Protein AF-A0A850P7S2-F1 (afdb_monomer)

Foldseek 3Di:
DPDDDPLPVPDPCNQQAAFPCVVVDDPVVQVVQCVQQVHGGNVSNVPRDDPDDQDAPAADDPVPDDPPHDYD

pLDDT: mean 87.29, std 13.36, range [42.12, 97.12]

Secondary structure (DSSP, 8-state):
--------TTSTTGGGGSBGGGG---HHHHHHHHHHHTSSBHHHHHTS--S----------GGGPPTT----

Mean predicted aligned error: 8.0 Å

Ra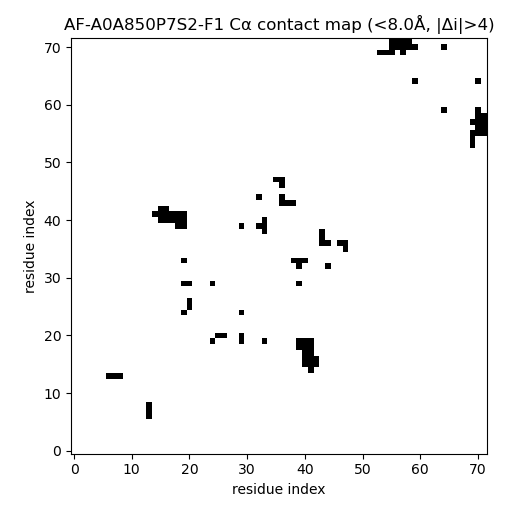dius of gyration: 18.95 Å; Cα contacts (8 Å, |Δi|>4): 53; chains: 1; bounding box: 50×26×46 Å

Sequence (72 aa):
MPSSLPADPESGLAPLFAPIAALGVKPAAERLMARACGGGRVIDLLFHLPDSMIDRRARPALARVVPGGVAT

Structure (mmCIF, N/CA/C/O backbone):
data_AF-A0A850P7S2-F1
#
_entry.id   AF-A0A850P7S2-F1
#
loop_
_atom_site.group_PDB
_atom_site.id
_atom_site.type_symbol
_atom_site.label_atom_id
_atom_site.label_alt_id
_atom_site.label_comp_id
_atom_site.label_asym_id
_atom_site.label_entity_id
_atom_site.label_seq_id
_atom_site.pdbx_PDB_ins_code
_atom_site.Cartn_x
_atom_site.Cartn_y
_atom_site.Cartn_z
_atom_site.occupancy
_atom_site.B_iso_or_equiv
_atom_site.auth_seq_id
_atom_site.auth_comp_id
_atom_site.auth_asym_id
_atom_site.auth_atom_id
_atom_site.pdbx_PDB_model_num
ATOM 1 N N . MET A 1 1 ? -27.765 -0.134 7.781 1.00 42.12 1 MET A N 1
ATOM 2 C CA . MET A 1 1 ? -26.906 -0.172 8.982 1.00 42.12 1 MET A CA 1
ATOM 3 C C . MET A 1 1 ? -25.884 -1.275 8.759 1.00 42.12 1 MET A C 1
ATOM 5 O O . MET A 1 1 ? -26.329 -2.414 8.689 1.00 42.12 1 MET A O 1
ATOM 9 N N . PRO A 1 2 ? -24.581 -1.016 8.540 1.00 51.38 2 PRO A N 1
ATOM 10 C CA . PRO A 1 2 ? -23.630 -2.115 8.519 1.00 51.38 2 PRO A CA 1
ATOM 11 C C . PRO A 1 2 ? -23.483 -2.589 9.966 1.00 51.38 2 PRO A C 1
ATOM 13 O O . PRO A 1 2 ? -22.958 -1.877 10.818 1.00 51.38 2 PRO A O 1
ATOM 16 N N . SER A 1 3 ? -24.062 -3.752 10.248 1.00 52.53 3 SER A N 1
ATOM 17 C CA . SER A 1 3 ? -23.902 -4.480 11.499 1.00 52.53 3 SER A CA 1
ATOM 18 C C . SER A 1 3 ? -22.413 -4.670 11.777 1.00 52.53 3 SER A C 1
ATOM 20 O O . SER A 1 3 ? -21.698 -5.262 10.967 1.00 52.53 3 SER A O 1
ATOM 22 N N . SER A 1 4 ? -21.954 -4.146 12.910 1.00 60.19 4 SER A N 1
ATOM 23 C CA . SER A 1 4 ? -20.647 -4.439 13.485 1.00 60.19 4 SER A CA 1
ATOM 24 C C . SER A 1 4 ? -20.511 -5.951 13.657 1.00 60.19 4 SER A C 1
ATOM 26 O O . SER A 1 4 ? -21.230 -6.544 14.462 1.00 60.19 4 SER A O 1
ATOM 28 N N . LEU A 1 5 ? -19.615 -6.569 12.884 1.00 60.56 5 LEU A N 1
ATOM 29 C CA . LEU A 1 5 ? -19.124 -7.914 13.169 1.00 60.56 5 LEU A CA 1
ATOM 30 C C . LEU A 1 5 ? -18.595 -7.922 14.612 1.00 60.56 5 LEU A C 1
ATOM 32 O O . LEU A 1 5 ? -17.865 -6.991 14.972 1.00 60.56 5 LEU A O 1
ATOM 36 N N . PRO A 1 6 ? -18.954 -8.913 15.443 1.00 53.50 6 PRO A N 1
ATOM 37 C CA . PRO A 1 6 ? -18.306 -9.079 16.729 1.00 53.50 6 PRO A CA 1
ATOM 38 C C . PRO A 1 6 ? -16.826 -9.348 16.446 1.00 53.50 6 PRO A C 1
ATOM 40 O O . PRO A 1 6 ? -16.460 -10.323 15.791 1.00 53.50 6 PRO A O 1
ATOM 43 N N . ALA A 1 7 ? -15.973 -8.403 16.838 1.00 58.44 7 ALA A N 1
ATOM 44 C CA . ALA A 1 7 ? -14.532 -8.577 16.807 1.00 58.44 7 ALA A CA 1
ATOM 45 C C . ALA A 1 7 ? -14.174 -9.5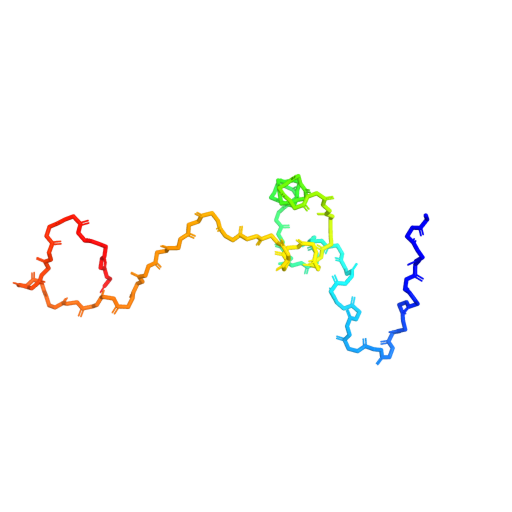14 17.960 1.00 58.44 7 ALA A C 1
ATOM 47 O O . ALA A 1 7 ? -13.700 -9.070 19.002 1.00 58.44 7 ALA A O 1
ATOM 48 N N . ASP A 1 8 ? -14.485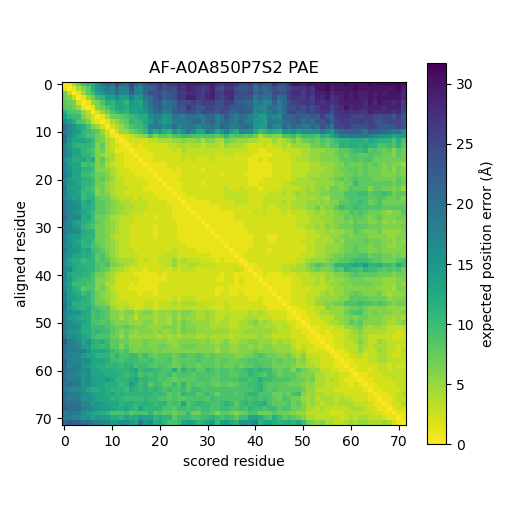 -10.798 17.799 1.00 62.16 8 ASP A N 1
ATOM 49 C CA . ASP A 1 8 ? -14.075 -11.821 18.744 1.00 62.16 8 ASP A CA 1
ATOM 50 C C . ASP A 1 8 ? -12.539 -11.825 18.736 1.00 62.16 8 ASP A C 1
ATOM 52 O O . ASP A 1 8 ? -11.942 -12.114 17.689 1.00 62.16 8 ASP A O 1
ATOM 56 N N . PRO A 1 9 ? -11.873 -11.481 19.854 1.00 58.31 9 PRO A N 1
ATOM 57 C CA . PRO A 1 9 ? -10.412 -11.434 19.913 1.00 58.31 9 PRO A CA 1
ATOM 58 C C . PRO A 1 9 ? -9.775 -12.819 19.705 1.00 58.31 9 PRO A C 1
ATOM 60 O O . PRO A 1 9 ? -8.603 -12.909 19.359 1.00 58.31 9 PRO A O 1
ATOM 63 N N . GLU A 1 10 ? -10.566 -13.885 19.864 1.00 60.56 10 GLU A N 1
ATOM 64 C CA . GLU A 1 10 ? -10.218 -15.286 19.595 1.00 60.56 10 GLU A CA 1
ATOM 65 C C . GLU A 1 10 ? -10.203 -15.622 18.089 1.00 60.56 10 GLU A C 1
ATOM 67 O O . GLU A 1 10 ? -9.659 -16.647 17.677 1.00 60.56 10 GLU A O 1
ATOM 72 N N . SER A 1 11 ? -10.792 -14.774 17.234 1.00 68.69 11 SER A N 1
ATOM 73 C CA . SER A 1 11 ? -10.755 -14.979 15.786 1.00 68.69 11 SER A CA 1
ATOM 74 C C . SER A 1 11 ? -9.443 -14.435 15.207 1.00 68.69 11 SER A C 1
ATOM 76 O O . SER A 1 11 ? -9.102 -13.260 15.362 1.00 68.69 11 SER A O 1
ATOM 78 N N . GLY A 1 12 ? -8.712 -15.261 14.451 1.00 81.56 12 GLY A N 1
ATOM 79 C CA . GLY A 1 12 ? -7.468 -14.857 13.770 1.00 81.56 12 GLY A CA 1
ATOM 80 C C . GLY A 1 12 ? -7.632 -13.749 12.714 1.00 81.56 12 GLY A C 1
ATOM 81 O O . GLY A 1 12 ? -6.663 -13.373 12.060 1.00 81.56 12 GLY A O 1
ATOM 82 N N . LEU A 1 13 ? -8.849 -13.222 12.533 1.00 88.00 13 LEU A N 1
ATOM 83 C CA . LEU A 1 13 ? -9.188 -12.156 11.592 1.00 88.00 13 LEU A CA 1
ATOM 84 C C . LEU A 1 13 ? -9.140 -10.758 12.216 1.00 88.00 13 LEU A C 1
ATOM 86 O O . LEU A 1 13 ? -9.205 -9.776 11.476 1.00 88.00 13 LEU A O 1
ATOM 90 N N . ALA A 1 14 ? -8.991 -10.642 13.541 1.00 88.94 14 ALA A N 1
ATOM 91 C CA . ALA A 1 14 ? -8.921 -9.353 14.231 1.00 88.94 14 ALA A CA 1
ATOM 92 C C . ALA A 1 14 ? -7.946 -8.335 13.580 1.00 88.94 14 ALA A C 1
ATOM 94 O O . ALA A 1 14 ? -8.330 -7.169 13.438 1.00 88.94 14 ALA A O 1
ATOM 95 N N . PRO A 1 15 ? -6.751 -8.726 13.078 1.00 91.50 15 PRO A N 1
ATOM 96 C CA . PRO A 1 15 ? -5.836 -7.788 12.419 1.00 91.50 15 PRO A CA 1
ATOM 97 C C . PRO A 1 15 ? -6.378 -7.144 11.133 1.00 91.50 15 PRO A C 1
ATOM 99 O O . PRO A 1 15 ? -5.956 -6.047 10.780 1.00 91.50 15 PRO A O 1
ATOM 102 N N . LEU A 1 16 ? -7.323 -7.777 10.430 1.00 92.00 16 LEU A N 1
ATOM 103 C CA . LEU A 1 16 ? -7.891 -7.226 9.192 1.00 92.00 16 LEU A CA 1
ATOM 104 C C . LEU A 1 16 ? -8.808 -6.024 9.453 1.00 92.00 16 LEU A C 1
ATOM 106 O O . LEU A 1 16 ? -8.986 -5.171 8.585 1.00 92.00 16 LEU A O 1
ATOM 110 N N . PHE A 1 17 ? -9.370 -5.930 10.655 1.00 92.56 17 PHE A N 1
ATOM 111 C CA . PHE A 1 17 ? -10.237 -4.822 11.052 1.00 92.56 17 PHE A CA 1
ATOM 112 C C . PHE A 1 17 ? -9.478 -3.689 11.752 1.00 92.56 17 PHE A C 1
ATOM 114 O O . PHE A 1 17 ? -10.072 -2.651 12.047 1.00 92.56 17 PHE A O 1
ATOM 121 N N . ALA A 1 18 ? -8.173 -3.864 11.982 1.00 93.50 18 ALA A N 1
ATOM 122 C CA . ALA A 1 18 ? -7.297 -2.833 12.516 1.00 93.50 18 ALA A CA 1
ATOM 123 C C . ALA A 1 18 ? -7.170 -1.638 11.543 1.00 93.50 18 ALA A C 1
ATOM 125 O O . ALA A 1 18 ? -7.352 -1.799 10.328 1.00 93.50 18 ALA A O 1
ATOM 126 N N . PRO A 1 19 ? -6.845 -0.433 12.050 1.00 95.06 19 PRO A N 1
ATOM 127 C CA . PRO A 1 19 ? -6.576 0.727 1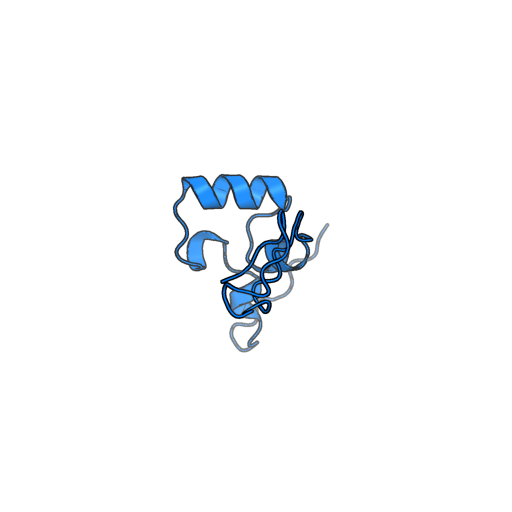1.205 1.00 95.06 19 PRO A CA 1
ATOM 128 C C . PRO A 1 19 ? -5.348 0.497 10.315 1.00 95.06 19 PRO A C 1
ATOM 130 O O . PRO A 1 19 ? -4.414 -0.205 10.702 1.00 95.06 19 PRO A O 1
ATOM 133 N N . ILE A 1 20 ? -5.307 1.149 9.150 1.00 95.75 20 ILE A N 1
ATOM 134 C CA . ILE A 1 20 ? -4.175 1.068 8.207 1.00 95.75 20 ILE A CA 1
ATOM 135 C C . ILE A 1 20 ? -2.844 1.468 8.874 1.00 95.75 20 ILE A C 1
ATOM 137 O O . ILE A 1 20 ? -1.808 0.881 8.557 1.00 95.75 20 ILE A O 1
ATOM 141 N N . ALA A 1 21 ? -2.851 2.398 9.840 1.00 95.50 21 ALA A N 1
ATOM 142 C CA . ALA A 1 21 ? -1.672 2.756 10.639 1.00 95.50 21 ALA A CA 1
ATOM 143 C C . ALA A 1 21 ? -0.962 1.555 11.295 1.00 95.50 21 ALA A C 1
ATOM 145 O O . ALA A 1 21 ? 0.256 1.594 11.476 1.00 95.50 21 ALA A O 1
ATOM 146 N N . ALA A 1 22 ? -1.687 0.473 11.610 1.00 94.75 22 ALA A N 1
ATOM 147 C CA . ALA A 1 22 ? -1.117 -0.740 12.199 1.00 94.75 22 ALA A CA 1
ATOM 148 C C . ALA A 1 22 ? -0.083 -1.430 11.284 1.00 94.75 22 ALA A C 1
ATOM 150 O O . ALA A 1 22 ? 0.744 -2.197 11.768 1.00 94.75 22 ALA A O 1
ATOM 151 N N . LEU A 1 23 ? -0.077 -1.117 9.981 1.00 94.31 23 LEU A N 1
ATOM 152 C CA . LEU A 1 23 ? 0.927 -1.585 9.018 1.00 94.31 23 LEU A CA 1
ATOM 153 C C . LEU A 1 23 ? 2.262 -0.816 9.098 1.00 94.31 23 LEU A C 1
ATOM 155 O O . LEU A 1 23 ? 3.157 -1.060 8.292 1.00 94.31 23 LEU A O 1
ATOM 159 N N . GLY A 1 24 ? 2.411 0.136 10.029 1.00 95.69 24 GLY A N 1
ATOM 160 C CA . GLY A 1 24 ? 3.641 0.923 10.195 1.00 95.69 24 GLY A CA 1
ATOM 161 C C . GLY A 1 24 ? 3.846 1.991 9.114 1.00 95.69 24 GLY A C 1
ATOM 162 O O . GLY A 1 24 ? 4.968 2.436 8.864 1.00 95.69 24 GLY A O 1
ATOM 163 N N . VAL A 1 25 ? 2.767 2.403 8.446 1.00 95.81 25 VAL A N 1
ATOM 164 C CA . VAL A 1 25 ? 2.802 3.433 7.404 1.00 95.81 25 VAL A CA 1
ATOM 165 C C . VAL A 1 25 ? 2.835 4.835 8.015 1.00 95.81 25 VAL A C 1
ATOM 167 O O . VAL A 1 25 ? 2.341 5.080 9.113 1.00 95.81 25 VAL A O 1
ATOM 170 N N . LYS A 1 26 ? 3.401 5.800 7.286 1.00 96.50 26 LYS A N 1
ATOM 171 C CA . LYS A 1 26 ? 3.405 7.205 7.725 1.00 96.50 26 LYS A CA 1
ATOM 172 C C . LYS A 1 26 ? 1.978 7.787 7.692 1.00 96.50 26 LYS A C 1
ATOM 174 O O . LYS A 1 26 ? 1.245 7.478 6.750 1.00 96.50 26 LYS A O 1
ATOM 179 N N . PRO A 1 27 ? 1.619 8.737 8.583 1.00 95.88 27 PRO A N 1
ATOM 180 C CA . PRO A 1 27 ? 0.273 9.334 8.623 1.00 95.88 27 PRO A CA 1
ATOM 181 C C . PRO A 1 27 ? -0.176 9.973 7.298 1.00 95.88 27 PRO A C 1
ATOM 183 O O . PRO A 1 27 ? -1.351 9.964 6.930 1.00 95.88 27 PRO A O 1
ATOM 186 N N . ALA A 1 28 ? 0.773 10.528 6.537 1.00 97.12 28 ALA A N 1
ATOM 187 C CA . ALA A 1 28 ? 0.491 11.076 5.215 1.00 97.12 28 ALA A CA 1
ATOM 188 C C . ALA A 1 28 ? 0.036 9.992 4.223 1.00 97.12 28 ALA A C 1
ATOM 190 O O . ALA A 1 28 ? -0.898 10.226 3.459 1.00 97.12 28 ALA A O 1
ATOM 191 N N . ALA A 1 29 ? 0.672 8.819 4.264 1.00 96.44 29 ALA A N 1
ATOM 192 C CA . ALA A 1 29 ? 0.366 7.695 3.390 1.00 96.44 29 ALA A CA 1
ATOM 193 C C . ALA A 1 29 ? -0.958 7.029 3.788 1.00 96.44 29 ALA A C 1
ATOM 195 O O . ALA A 1 29 ? -1.780 6.760 2.918 1.00 96.44 29 ALA A O 1
ATOM 196 N N . GLU A 1 30 ? -1.204 6.846 5.088 1.00 96.25 30 GLU A N 1
ATOM 197 C CA . GLU A 1 30 ? -2.479 6.339 5.615 1.00 96.25 30 GLU A CA 1
ATOM 198 C C . GLU A 1 30 ? -3.674 7.134 5.076 1.00 96.25 30 GLU A C 1
A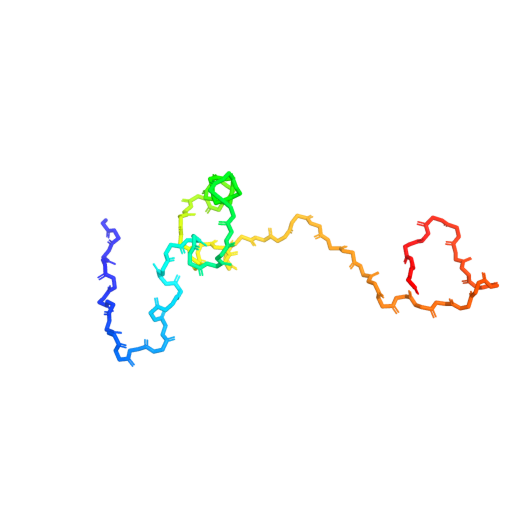TOM 200 O O . GLU A 1 30 ? -4.617 6.559 4.538 1.00 96.25 30 GLU A O 1
ATOM 205 N N . ARG A 1 31 ? -3.604 8.470 5.134 1.00 96.38 31 ARG A N 1
ATOM 206 C CA . ARG A 1 31 ? -4.659 9.347 4.604 1.00 96.38 31 ARG A CA 1
ATOM 207 C C . ARG A 1 31 ? -4.906 9.163 3.109 1.00 96.38 31 ARG A C 1
ATOM 209 O O . ARG A 1 31 ? -6.045 9.300 2.672 1.00 96.38 31 ARG A O 1
ATOM 216 N N . LEU A 1 32 ? -3.861 8.924 2.318 1.00 96.25 32 LEU A N 1
ATOM 217 C CA . LEU A 1 32 ? -4.000 8.695 0.877 1.00 96.25 32 LEU A CA 1
ATOM 218 C C . LEU A 1 32 ? -4.625 7.326 0.602 1.00 96.25 32 LEU A C 1
ATOM 220 O O . LEU A 1 32 ? -5.556 7.242 -0.193 1.00 96.25 32 LEU A O 1
ATOM 224 N N . MET A 1 33 ? -4.176 6.289 1.310 1.00 95.50 33 MET A N 1
ATOM 225 C CA . MET A 1 33 ? -4.728 4.938 1.203 1.00 95.50 33 MET A CA 1
ATOM 226 C C . MET A 1 33 ? -6.202 4.897 1.605 1.00 95.50 33 MET A C 1
ATOM 228 O O . MET A 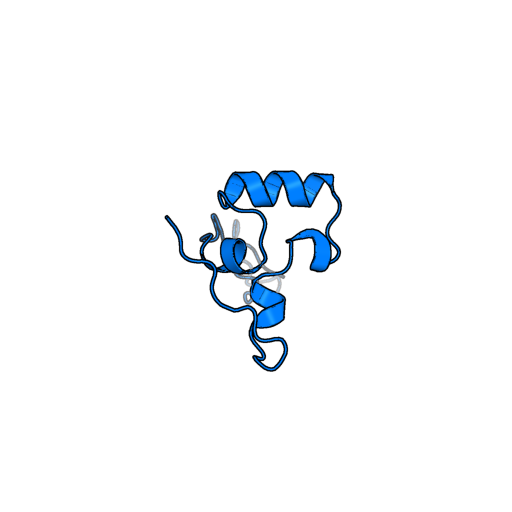1 33 ? -7.016 4.363 0.858 1.00 95.50 33 MET A O 1
ATOM 232 N N . ALA A 1 34 ? -6.571 5.544 2.714 1.00 95.50 34 ALA A N 1
ATOM 233 C CA . ALA A 1 34 ? -7.958 5.595 3.160 1.00 95.50 34 ALA A CA 1
ATOM 234 C C . ALA A 1 34 ? -8.878 6.293 2.147 1.00 95.50 34 ALA A C 1
ATOM 236 O O . ALA A 1 34 ? -10.016 5.880 1.935 1.00 95.50 34 ALA A O 1
ATOM 237 N N . ARG A 1 35 ? -8.368 7.335 1.474 1.00 95.69 35 ARG A N 1
ATOM 238 C CA . ARG A 1 35 ? -9.082 8.012 0.383 1.00 95.69 35 ARG A CA 1
ATOM 239 C C . ARG A 1 35 ? -9.219 7.129 -0.854 1.00 95.69 35 ARG A C 1
ATOM 241 O O . ARG A 1 35 ? -10.287 7.118 -1.449 1.00 95.69 35 ARG A O 1
ATOM 248 N N . ALA A 1 36 ? -8.164 6.408 -1.231 1.00 94.19 36 ALA A N 1
ATOM 249 C CA . ALA A 1 36 ? -8.168 5.526 -2.398 1.00 94.19 36 ALA A CA 1
ATOM 250 C C . ALA A 1 36 ? -9.082 4.302 -2.207 1.00 94.19 36 ALA A C 1
ATOM 252 O O . ALA A 1 36 ? -9.752 3.885 -3.148 1.00 94.19 36 ALA A O 1
ATOM 253 N N . CYS A 1 37 ? -9.141 3.757 -0.989 1.00 94.31 37 CYS A N 1
ATOM 254 C CA . CYS A 1 37 ? -9.918 2.555 -0.672 1.00 94.31 37 CYS A CA 1
ATOM 255 C C . CYS A 1 37 ? -11.357 2.861 -0.220 1.00 94.31 37 CYS A C 1
ATOM 257 O O . CYS A 1 37 ? -12.170 1.950 -0.117 1.00 94.31 37 CYS A O 1
ATOM 259 N N . GLY A 1 38 ? -11.682 4.122 0.093 1.00 93.06 38 GLY A N 1
ATOM 260 C CA . GLY A 1 38 ? -12.980 4.501 0.668 1.00 93.06 38 GLY A CA 1
ATOM 261 C C . GLY A 1 38 ? -13.187 4.033 2.117 1.00 93.06 38 GLY A C 1
ATOM 262 O O . GLY A 1 38 ? -14.297 4.127 2.639 1.00 93.06 38 GLY A O 1
ATOM 263 N N . GLY A 1 39 ? -12.129 3.546 2.774 1.00 94.44 39 GLY A N 1
ATOM 264 C CA . GLY A 1 39 ? -12.147 2.988 4.124 1.00 94.44 39 GLY A CA 1
ATOM 265 C C . GLY A 1 39 ? -10.751 2.977 4.753 1.00 94.44 39 GLY A C 1
ATOM 266 O O . GLY A 1 39 ? -9.744 3.008 4.053 1.00 94.44 39 GLY A O 1
ATOM 267 N N . GLY A 1 40 ? -10.691 3.011 6.086 1.00 95.12 40 GLY A N 1
ATOM 268 C CA . GLY A 1 40 ? -9.457 3.206 6.859 1.00 95.12 40 GLY A CA 1
ATOM 269 C C . GLY A 1 40 ? -8.874 1.943 7.498 1.00 95.12 40 GLY A C 1
ATOM 270 O O . GLY A 1 40 ? -8.002 2.061 8.359 1.00 95.12 40 GLY A O 1
ATOM 271 N N . ARG A 1 41 ? -9.372 0.753 7.147 1.00 95.69 41 ARG A N 1
ATOM 272 C CA . ARG A 1 41 ? -8.972 -0.527 7.753 1.00 95.69 41 ARG A CA 1
ATOM 273 C C . ARG A 1 41 ? -8.119 -1.351 6.800 1.00 95.69 41 ARG A C 1
ATOM 275 O O . ARG A 1 41 ? -8.188 -1.186 5.586 1.00 95.69 41 ARG A O 1
ATOM 282 N N . VAL A 1 42 ? -7.359 -2.294 7.353 1.00 95.19 42 VAL A N 1
ATOM 283 C CA . VAL A 1 42 ? -6.520 -3.215 6.567 1.00 95.19 42 VAL A CA 1
ATOM 284 C C . VAL A 1 42 ? -7.345 -3.996 5.538 1.00 95.19 42 VAL A C 1
ATOM 286 O O . VAL A 1 42 ? -6.918 -4.142 4.397 1.00 95.19 42 VAL A O 1
ATOM 289 N N . ILE A 1 43 ? -8.550 -4.440 5.899 1.00 95.12 43 ILE A N 1
ATOM 290 C CA . ILE A 1 43 ? -9.453 -5.149 4.985 1.00 95.12 43 ILE A CA 1
ATOM 291 C C . ILE A 1 43 ? -9.858 -4.303 3.774 1.00 95.12 43 ILE A C 1
ATOM 293 O O . ILE A 1 43 ? -10.009 -4.847 2.684 1.00 95.12 43 ILE A O 1
ATOM 297 N N . ASP A 1 44 ? -9.981 -2.982 3.934 1.00 95.00 44 ASP A N 1
ATOM 298 C CA . ASP A 1 44 ? -10.389 -2.092 2.847 1.00 95.00 44 ASP A CA 1
ATOM 299 C C . ASP A 1 44 ? -9.293 -2.041 1.751 1.00 95.00 44 ASP A C 1
ATOM 301 O O . ASP A 1 44 ? -9.607 -1.908 0.571 1.00 95.00 44 ASP A O 1
ATOM 305 N N . LEU A 1 45 ? -8.017 -2.258 2.115 1.00 93.94 45 LEU A N 1
ATOM 306 C CA . LEU A 1 45 ? -6.900 -2.374 1.164 1.00 93.94 45 LEU A CA 1
ATOM 307 C C . LEU A 1 45 ? -6.980 -3.644 0.306 1.00 93.94 45 LEU A C 1
ATOM 309 O O . LEU A 1 45 ? -6.576 -3.626 -0.852 1.00 93.94 45 LEU A O 1
ATOM 313 N N . LEU A 1 46 ? -7.481 -4.755 0.859 1.00 92.38 46 LEU A N 1
ATOM 314 C CA . LEU A 1 46 ? -7.550 -6.040 0.146 1.00 92.38 46 LEU A CA 1
ATOM 315 C C . LEU A 1 46 ? -8.569 -6.019 -0.998 1.00 92.38 46 LEU A C 1
ATOM 317 O O . LEU A 1 46 ? -8.436 -6.774 -1.959 1.00 92.38 46 LEU A O 1
ATOM 321 N N . PHE A 1 47 ? -9.574 -5.151 -0.891 1.00 91.75 47 PHE A N 1
ATOM 322 C CA . PHE A 1 47 ? -10.592 -4.940 -1.918 1.00 91.75 47 PHE A CA 1
ATOM 323 C C . PHE A 1 47 ? -10.289 -3.733 -2.815 1.00 91.75 47 PHE A C 1
ATOM 325 O O . PHE A 1 47 ? -11.112 -3.366 -3.655 1.00 91.75 47 PHE A O 1
ATOM 332 N N . HIS A 1 48 ? -9.100 -3.141 -2.680 1.00 92.38 48 HIS A N 1
ATOM 333 C CA . HIS A 1 48 ? -8.590 -2.132 -3.594 1.00 92.38 48 HIS A CA 1
ATOM 334 C C . HIS A 1 48 ? -7.708 -2.798 -4.657 1.00 92.38 48 HIS A C 1
ATOM 336 O O . HIS A 1 48 ? -6.645 -3.344 -4.359 1.00 92.38 48 HIS A O 1
ATOM 342 N N . LEU A 1 49 ? -8.167 -2.784 -5.909 1.00 91.81 49 LEU A N 1
ATOM 343 C CA . LEU A 1 49 ? -7.428 -3.372 -7.026 1.00 91.81 49 LEU A CA 1
ATOM 344 C C . LEU A 1 49 ? -6.153 -2.554 -7.316 1.00 91.81 49 LEU A C 1
ATOM 346 O O . LEU A 1 49 ? -6.215 -1.323 -7.284 1.00 91.81 49 LEU A O 1
ATOM 350 N N . PRO A 1 50 ? -5.009 -3.190 -7.639 1.00 90.38 50 PRO A N 1
ATOM 351 C CA . PRO A 1 50 ? -3.842 -2.458 -8.113 1.00 90.38 50 PRO A CA 1
ATOM 352 C C . PRO A 1 50 ? -4.137 -1.749 -9.440 1.00 90.38 50 PRO A C 1
ATOM 354 O O . PRO A 1 50 ? -4.722 -2.331 -10.350 1.00 90.38 50 PRO A O 1
ATOM 357 N N . ASP A 1 51 ? -3.663 -0.511 -9.559 1.00 90.56 51 ASP A N 1
ATOM 358 C CA . ASP A 1 51 ? -3.740 0.280 -10.794 1.00 90.56 51 ASP A CA 1
ATOM 359 C C . ASP A 1 51 ? -2.747 -0.215 -11.864 1.00 90.56 51 ASP A C 1
ATOM 361 O O . ASP A 1 51 ? -3.036 -0.223 -13.058 1.00 90.56 51 ASP A O 1
ATOM 365 N N . SER A 1 52 ? -1.572 -0.689 -11.438 1.00 91.56 52 SER A N 1
ATOM 366 C CA . SER A 1 52 ? -0.539 -1.219 -12.329 1.00 91.56 52 SER A CA 1
ATOM 367 C C . SER A 1 52 ? 0.345 -2.260 -11.638 1.00 91.56 52 SER A C 1
ATOM 369 O O . SER A 1 52 ? 0.437 -2.329 -10.412 1.00 91.56 52 SER A O 1
ATOM 371 N N . MET A 1 53 ? 1.010 -3.092 -12.442 1.00 91.12 53 MET A N 1
ATOM 372 C CA . MET A 1 53 ? 1.938 -4.124 -11.984 1.00 91.12 53 MET A CA 1
ATOM 373 C C . MET A 1 53 ? 3.171 -4.134 -12.887 1.00 91.12 53 MET A C 1
ATOM 375 O O . MET A 1 53 ? 3.051 -4.159 -14.110 1.00 91.12 53 MET A O 1
ATOM 379 N N . ILE A 1 54 ? 4.360 -4.156 -12.284 1.00 90.94 54 ILE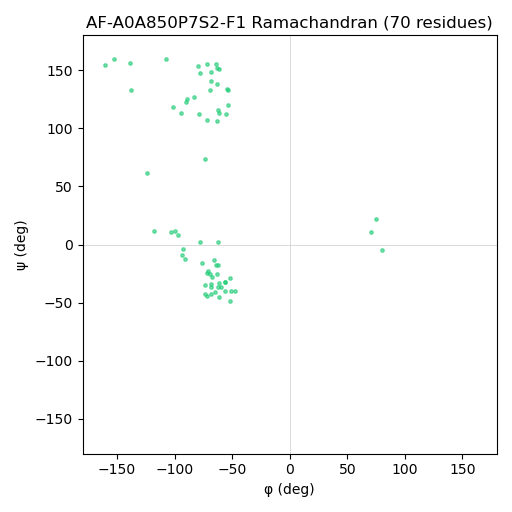 A N 1
ATOM 380 C CA . ILE A 1 54 ? 5.623 -4.345 -13.004 1.00 90.94 54 ILE A CA 1
ATOM 381 C C . ILE A 1 54 ? 6.068 -5.792 -12.812 1.00 90.94 54 ILE A C 1
ATOM 383 O O . ILE A 1 54 ? 6.365 -6.201 -11.687 1.00 90.94 54 ILE A O 1
ATOM 387 N N . ASP A 1 55 ? 6.170 -6.551 -13.902 1.00 89.88 55 ASP A N 1
ATOM 388 C CA . ASP A 1 55 ? 6.786 -7.876 -13.861 1.00 89.88 55 ASP A CA 1
ATOM 389 C C . ASP A 1 55 ? 8.318 -7.750 -13.866 1.00 89.88 55 ASP A C 1
ATOM 391 O O . ASP A 1 55 ? 8.926 -7.330 -14.848 1.00 89.88 55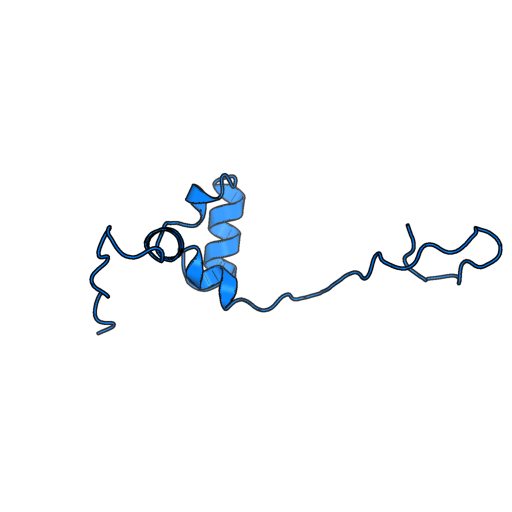 ASP A O 1
ATOM 395 N N . ARG A 1 56 ? 8.949 -8.112 -12.745 1.00 90.62 56 ARG A N 1
ATOM 396 C CA . ARG A 1 56 ? 10.412 -8.094 -12.565 1.00 90.62 56 ARG A CA 1
ATOM 397 C C . ARG A 1 56 ? 11.064 -9.469 -12.737 1.00 90.62 56 ARG A C 1
ATOM 399 O O . ARG A 1 56 ? 12.227 -9.654 -12.382 1.00 90.62 56 ARG A O 1
ATOM 406 N N . ARG A 1 57 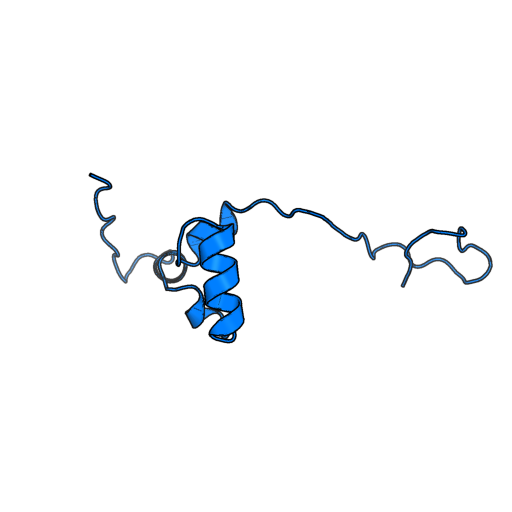? 10.333 -10.466 -13.244 1.00 90.50 57 ARG A N 1
ATOM 407 C CA . ARG A 1 57 ? 10.882 -11.813 -13.488 1.00 90.50 57 ARG A CA 1
ATOM 408 C C . ARG A 1 57 ? 11.854 -11.843 -14.663 1.00 90.50 57 ARG A C 1
ATOM 410 O O . ARG A 1 57 ? 12.698 -12.735 -14.722 1.00 90.50 57 ARG A O 1
ATOM 417 N N . ALA A 1 58 ? 11.754 -10.882 -15.579 1.00 91.00 58 ALA A N 1
ATOM 418 C CA . ALA A 1 58 ? 12.682 -10.743 -16.690 1.00 91.00 58 ALA A CA 1
ATOM 419 C C . ALA A 1 58 ? 14.100 -10.442 -16.174 1.00 91.00 58 ALA A C 1
ATOM 421 O O . ALA A 1 58 ? 14.392 -9.329 -15.739 1.00 91.00 58 ALA A O 1
ATOM 422 N N . ARG A 1 59 ? 14.972 -11.457 -16.257 1.00 91.44 59 ARG A N 1
ATOM 423 C CA . ARG A 1 59 ? 16.415 -11.379 -15.973 1.00 91.44 59 ARG A CA 1
ATOM 424 C C . ARG A 1 59 ? 17.252 -11.851 -17.173 1.00 91.44 59 ARG A C 1
ATOM 426 O O . ARG A 1 59 ? 17.917 -12.887 -17.094 1.00 91.44 59 ARG A O 1
ATOM 433 N N . PRO A 1 60 ? 17.154 -11.189 -18.338 1.00 92.12 60 PRO A N 1
ATOM 434 C CA . PRO A 1 60 ? 17.937 -11.556 -19.509 1.00 92.12 60 PRO A CA 1
ATOM 435 C C . PRO A 1 60 ? 19.412 -11.173 -19.330 1.00 92.12 60 PRO A C 1
ATOM 437 O O . PRO A 1 60 ? 19.756 -10.226 -18.628 1.00 92.12 60 PRO A O 1
ATOM 440 N N . ALA A 1 61 ? 20.297 -11.868 -20.044 1.00 92.12 61 ALA A N 1
ATOM 441 C CA . ALA A 1 61 ? 21.649 -11.363 -20.259 1.00 92.12 61 ALA A CA 1
ATOM 442 C C . ALA A 1 61 ? 21.597 -10.028 -21.026 1.00 92.12 61 ALA A C 1
ATOM 444 O O . ALA A 1 61 ? 20.710 -9.845 -21.860 1.00 92.12 61 ALA A O 1
ATOM 445 N N . LEU A 1 62 ? 22.581 -9.144 -20.820 1.00 89.31 62 LEU A N 1
ATOM 446 C CA . LEU A 1 62 ? 22.646 -7.827 -21.480 1.00 89.31 62 LEU A CA 1
ATOM 447 C C . LEU A 1 62 ? 22.483 -7.910 -23.005 1.00 89.31 62 LEU A C 1
ATOM 449 O O . LEU A 1 62 ? 21.759 -7.119 -23.599 1.00 89.31 62 LEU A O 1
ATOM 453 N N . ALA A 1 63 ? 23.082 -8.926 -23.629 1.00 93.94 63 ALA A N 1
ATOM 454 C CA . ALA A 1 63 ? 22.987 -9.160 -25.070 1.00 93.94 63 ALA A CA 1
ATOM 455 C C . ALA A 1 63 ? 21.571 -9.522 -25.571 1.00 93.94 63 ALA A C 1
ATOM 457 O O . ALA A 1 63 ? 21.342 -9.551 -26.774 1.00 93.94 63 ALA A O 1
ATOM 458 N N . ARG A 1 64 ? 20.633 -9.849 -24.675 1.00 92.44 64 ARG A N 1
ATOM 459 C CA . ARG A 1 64 ? 19.265 -10.299 -24.988 1.00 92.44 64 ARG A CA 1
ATOM 460 C C . ARG A 1 64 ? 18.191 -9.355 -24.443 1.00 92.44 64 ARG A C 1
ATOM 462 O O . ARG A 1 64 ? 17.020 -9.723 -24.400 1.00 92.44 64 ARG A O 1
ATOM 469 N N . VAL A 1 65 ? 18.581 -8.165 -23.992 1.00 94.00 65 VAL A N 1
ATOM 470 C CA . VAL A 1 65 ? 17.635 -7.145 -23.533 1.00 94.00 65 VAL A CA 1
ATOM 471 C C . VAL A 1 65 ? 16.857 -6.607 -24.733 1.00 94.00 65 VAL A C 1
ATOM 473 O O . VAL A 1 65 ? 17.440 -6.259 -25.759 1.00 94.00 65 VAL A O 1
ATOM 476 N N . VAL A 1 66 ? 15.535 -6.522 -24.592 1.00 91.06 66 VAL A N 1
ATOM 477 C CA . VAL A 1 66 ? 14.657 -5.900 -25.589 1.00 91.06 66 VAL A CA 1
ATOM 478 C C . VAL A 1 66 ? 14.533 -4.406 -25.266 1.00 91.06 66 VAL A C 1
ATOM 480 O O . VAL A 1 66 ? 14.152 -4.075 -24.139 1.00 91.06 66 VAL A O 1
ATOM 483 N N . PRO A 1 67 ? 14.835 -3.492 -26.211 1.00 91.75 67 PRO A N 1
ATOM 484 C CA . PRO A 1 67 ? 14.659 -2.058 -25.999 1.00 91.75 67 PRO A CA 1
ATOM 485 C C . PRO A 1 67 ? 13.231 -1.712 -25.565 1.00 91.75 67 PRO A C 1
ATOM 487 O O . PRO A 1 67 ? 12.264 -2.200 -26.145 1.00 91.75 67 PRO A O 1
ATOM 490 N N . GLY A 1 68 ? 13.101 -0.875 -24.535 1.00 89.31 68 GLY A N 1
ATOM 491 C CA . GLY A 1 68 ? 11.804 -0.502 -23.955 1.00 89.31 68 GLY A CA 1
ATOM 492 C C . GLY A 1 68 ? 11.202 -1.535 -22.993 1.00 89.31 68 GLY A C 1
ATOM 493 O O . GLY A 1 68 ? 10.181 -1.251 -22.373 1.00 89.31 68 GLY A O 1
ATOM 494 N N . GLY A 1 69 ? 11.828 -2.705 -22.825 1.00 87.88 69 GLY A N 1
ATOM 495 C CA . GLY A 1 69 ? 11.451 -3.680 -21.803 1.00 87.88 69 GLY A CA 1
ATOM 496 C C . GLY A 1 69 ? 11.953 -3.291 -20.410 1.00 87.88 69 GLY A C 1
ATOM 497 O O . GLY A 1 69 ? 13.031 -2.717 -20.259 1.00 87.88 69 GLY A O 1
ATOM 498 N N . VAL A 1 70 ? 11.184 -3.644 -19.378 1.00 89.12 70 VAL A N 1
ATOM 499 C CA . VAL A 1 70 ? 11.627 -3.559 -17.979 1.00 89.12 70 VAL A CA 1
ATOM 500 C C . VAL A 1 70 ? 12.293 -4.884 -17.604 1.00 89.12 70 VAL A C 1
ATOM 502 O O . VAL A 1 70 ? 11.680 -5.942 -17.727 1.00 89.12 70 VAL A O 1
ATOM 505 N N . ALA A 1 71 ? 13.547 -4.830 -17.162 1.00 89.38 71 ALA A N 1
ATOM 506 C CA . ALA A 1 71 ? 14.328 -5.985 -16.723 1.00 89.38 71 ALA A CA 1
ATOM 507 C C . ALA A 1 71 ? 15.142 -5.631 -15.470 1.00 89.38 71 ALA A C 1
ATOM 509 O O . ALA A 1 71 ? 15.423 -4.454 -15.230 1.00 89.38 71 ALA A O 1
ATOM 510 N N . THR A 1 72 ? 15.503 -6.648 -14.682 1.00 85.38 72 THR A N 1
ATOM 511 C CA . THR A 1 72 ? 16.349 -6.517 -13.477 1.00 85.38 72 THR A CA 1
ATOM 512 C C . THR A 1 72 ? 17.558 -7.427 -13.540 1.00 85.38 72 THR A C 1
ATOM 514 O O . THR A 1 72 ? 17.442 -8.509 -14.157 1.00 85.38 72 THR A O 1
#

Organism: NCBI:txid442969

Solvent-accessible surface area (backbone atoms only — not comparable to full-atom values): 4717 Å² total; per-residue (Å²): 129,90,76,78,72,81,78,50,82,88,42,94,59,51,70,40,72,34,51,41,56,79,76,74,52,55,74,74,54,39,56,50,50,23,64,76,42,76,36,59,26,42,49,32,53,76,76,43,78,79,93,75,82,84,72,67,81,43,62,66,58,82,94,65,62,58,89,94,61,72,66,95